Protein AF-A0A1I8BQ99-F1 (afdb_monomer_lite)

Organism: Meloidogyne hapla (NCBI:txid6305)

Sequence (130 aa):
MIMDNIDDEPALSHILQEFGSNHFFYDCIEPHIRMIREEFFNALVDCLVGSSEELDEEIAEDWDALWSKIESNMRFGLKVQRHNYLAHCLTSSEMELLRAQWYRLAGAGSGIVQLAKSIGSAGAEAIFYI

Secondary structure (DSSP, 8-state):
--GGGTT-HHHHHHHHHHHHHHHGGGT--HHHHHHHHHHHHHHHHHHHTTSS----HHHHHHHHHHHHHHHHHHHHHHHHHHHHHHHHH--HHHHHHHHHHHHHHHHTT-HHHHHHHHHHTTTHHHHH--

Structure (mmCIF, N/CA/C/O backbone):
data_AF-A0A1I8BQ99-F1
#
_entry.id   AF-A0A1I8BQ99-F1
#
loop_
_atom_site.group_PDB
_atom_site.id
_atom_site.type_symbol
_atom_site.label_atom_id
_atom_site.label_alt_id
_atom_site.label_comp_id
_atom_site.label_asym_id
_atom_site.label_entity_id
_atom_site.label_seq_id
_atom_site.pdbx_PDB_ins_code
_atom_site.Cartn_x
_atom_site.Cartn_y
_atom_site.Cartn_z
_atom_site.occupancy
_atom_site.B_iso_or_equiv
_atom_site.auth_seq_id
_atom_site.auth_comp_id
_atom_site.auth_asym_id
_atom_site.auth_atom_id
_atom_site.pdbx_PDB_model_num
ATOM 1 N N . MET A 1 1 ? -6.741 -12.324 6.824 1.00 75.94 1 MET A N 1
ATOM 2 C CA . MET A 1 1 ? -5.401 -12.404 6.202 1.00 75.94 1 MET A CA 1
ATOM 3 C C . MET A 1 1 ? -4.460 -11.320 6.723 1.00 75.94 1 MET A C 1
ATOM 5 O O . MET A 1 1 ? -3.421 -11.679 7.247 1.00 75.94 1 MET A O 1
ATOM 9 N N . ILE A 1 2 ? -4.807 -10.024 6.643 1.00 86.50 2 ILE A N 1
ATOM 10 C CA . ILE A 1 2 ? -4.013 -8.946 7.279 1.00 86.50 2 ILE A CA 1
ATOM 11 C C . ILE A 1 2 ? -4.056 -9.070 8.809 1.00 86.50 2 ILE A C 1
ATOM 13 O O . ILE A 1 2 ? -3.014 -9.237 9.427 1.00 86.50 2 ILE A O 1
ATOM 17 N N . MET A 1 3 ? -5.258 -9.094 9.401 1.00 90.31 3 MET A N 1
ATOM 18 C CA . MET A 1 3 ? -5.417 -9.217 10.861 1.00 90.31 3 MET A CA 1
ATOM 19 C C . MET A 1 3 ? -4.829 -10.525 11.413 1.00 90.31 3 MET A C 1
ATOM 21 O O . MET A 1 3 ? -4.249 -10.526 12.487 1.00 90.31 3 MET A O 1
ATOM 25 N N . ASP A 1 4 ? -4.899 -11.621 10.648 1.00 92.38 4 ASP A N 1
ATOM 26 C CA . ASP A 1 4 ? -4.338 -12.922 11.055 1.00 92.38 4 ASP A CA 1
ATOM 27 C C . ASP A 1 4 ? -2.799 -12.933 11.114 1.00 92.38 4 ASP A C 1
ATOM 29 O O . ASP A 1 4 ? -2.223 -13.844 11.697 1.00 92.38 4 ASP A O 1
ATOM 33 N N . ASN A 1 5 ? -2.134 -11.958 10.482 1.00 92.12 5 ASN A N 1
ATOM 34 C CA . ASN A 1 5 ? -0.674 -11.824 10.455 1.00 92.12 5 ASN A CA 1
ATOM 35 C C . ASN A 1 5 ? -0.208 -10.533 11.146 1.00 92.12 5 ASN A C 1
ATOM 37 O O . ASN A 1 5 ? 0.936 -10.132 10.961 1.00 92.12 5 ASN A O 1
ATOM 41 N N . ILE A 1 6 ? -1.067 -9.860 11.921 1.00 92.31 6 ILE A N 1
ATOM 42 C CA . ILE A 1 6 ? -0.733 -8.557 12.520 1.00 92.31 6 ILE A CA 1
ATOM 43 C C . ILE A 1 6 ? 0.491 -8.627 13.448 1.00 92.31 6 ILE A C 1
ATOM 45 O O . ILE A 1 6 ? 1.255 -7.667 13.530 1.00 92.31 6 ILE A O 1
ATOM 49 N N . ASP A 1 7 ? 0.710 -9.789 14.066 1.00 93.62 7 ASP A N 1
ATOM 50 C CA . ASP A 1 7 ? 1.834 -10.063 14.965 1.00 93.62 7 ASP A CA 1
ATOM 51 C C . ASP A 1 7 ? 3.086 -10.611 14.243 1.00 93.62 7 ASP A C 1
ATOM 53 O O . ASP A 1 7 ? 4.157 -10.709 14.845 1.00 93.62 7 ASP A O 1
ATOM 57 N N . ASP A 1 8 ? 2.980 -10.962 12.956 1.00 95.94 8 ASP A N 1
ATOM 58 C CA . ASP A 1 8 ? 4.082 -11.449 12.114 1.00 95.94 8 ASP A CA 1
ATOM 59 C C . ASP A 1 8 ? 4.418 -10.396 11.048 1.00 95.94 8 ASP A C 1
ATOM 61 O O . ASP A 1 8 ? 3.987 -10.461 9.895 1.00 95.94 8 ASP A O 1
ATOM 65 N N . GLU A 1 9 ? 5.192 -9.385 11.453 1.00 93.44 9 GLU A N 1
ATOM 66 C CA . GLU A 1 9 ? 5.558 -8.251 10.594 1.00 93.44 9 GLU A CA 1
ATOM 67 C C . GLU A 1 9 ? 6.225 -8.679 9.264 1.00 93.44 9 GLU A C 1
ATOM 69 O O . GLU A 1 9 ? 5.867 -8.115 8.221 1.00 93.44 9 GLU A O 1
ATOM 74 N N . PRO A 1 10 ? 7.155 -9.664 9.228 1.00 95.62 10 PRO A N 1
ATOM 75 C CA . PRO A 1 10 ? 7.676 -10.196 7.969 1.00 95.62 10 PRO A CA 1
ATOM 76 C C . PRO A 1 10 ? 6.598 -10.788 7.054 1.00 95.62 10 PRO A C 1
ATOM 78 O O . PRO A 1 10 ? 6.572 -10.457 5.864 1.00 95.62 10 PRO A O 1
ATOM 81 N N . ALA A 1 11 ? 5.711 -11.640 7.581 1.00 95.56 11 ALA A N 1
ATOM 82 C CA . ALA A 1 11 ? 4.648 -12.250 6.784 1.00 95.56 11 ALA A CA 1
ATOM 83 C C . ALA A 1 11 ? 3.650 -11.198 6.282 1.00 95.56 11 ALA A C 1
ATOM 85 O O . ALA A 1 11 ? 3.302 -11.182 5.098 1.00 95.56 11 ALA A O 1
ATOM 86 N N . LEU A 1 12 ? 3.250 -10.271 7.155 1.00 95.88 12 LEU A N 1
ATOM 87 C CA . LEU A 1 12 ? 2.360 -9.168 6.815 1.00 95.88 12 LEU A CA 1
ATOM 88 C C . LEU A 1 12 ? 2.953 -8.288 5.709 1.00 95.88 12 LEU A C 1
ATOM 90 O O . LEU A 1 12 ? 2.279 -8.002 4.717 1.00 95.88 12 LEU A O 1
ATOM 94 N N . SER A 1 13 ? 4.223 -7.902 5.841 1.00 96.75 13 SER A N 1
ATOM 95 C CA . SER A 1 13 ? 4.923 -7.098 4.835 1.00 96.75 13 SER A CA 1
ATOM 96 C C . SER A 1 13 ? 4.970 -7.811 3.486 1.00 96.75 13 SER A C 1
ATOM 98 O O . SER A 1 13 ? 4.641 -7.209 2.465 1.00 96.75 13 SER A O 1
ATOM 100 N N . HIS A 1 14 ? 5.312 -9.103 3.473 1.00 96.19 14 HIS A N 1
ATOM 101 C CA . HIS A 1 14 ? 5.340 -9.899 2.246 1.00 96.19 14 HIS A CA 1
ATOM 102 C C . HIS A 1 14 ? 3.972 -9.913 1.549 1.00 96.19 14 HIS A C 1
ATOM 104 O O . HIS A 1 14 ? 3.878 -9.593 0.364 1.00 96.19 14 HIS A O 1
ATOM 110 N N . ILE A 1 15 ? 2.904 -10.215 2.293 1.00 96.44 15 ILE A N 1
ATOM 111 C CA . ILE A 1 15 ? 1.529 -10.256 1.777 1.00 96.44 15 ILE A CA 1
ATOM 112 C C . ILE A 1 15 ? 1.116 -8.898 1.193 1.00 96.44 15 ILE A C 1
ATOM 114 O O . ILE A 1 15 ? 0.569 -8.833 0.093 1.00 96.44 15 ILE A O 1
ATOM 118 N N . LEU A 1 16 ? 1.379 -7.800 1.907 1.00 97.19 16 LEU A N 1
ATOM 119 C CA . LEU A 1 16 ? 0.994 -6.456 1.469 1.00 97.19 16 LEU A CA 1
ATOM 120 C C . LEU A 1 16 ? 1.783 -5.993 0.234 1.00 97.19 16 LEU A C 1
ATOM 122 O O . LEU A 1 16 ? 1.227 -5.327 -0.642 1.00 97.19 16 LEU A O 1
ATOM 126 N N . GLN A 1 17 ? 3.062 -6.359 0.133 1.00 97.62 17 GLN A N 1
ATOM 127 C CA . GLN A 1 17 ? 3.887 -6.065 -1.041 1.00 97.62 17 GLN A CA 1
ATOM 128 C C . GLN A 1 17 ? 3.454 -6.883 -2.259 1.00 97.62 17 GLN A C 1
ATOM 130 O O . GLN A 1 17 ? 3.390 -6.346 -3.367 1.00 97.62 17 GLN A O 1
ATOM 135 N N . GLU A 1 18 ? 3.110 -8.156 -2.075 1.00 96.50 18 GLU A N 1
ATOM 136 C CA . GLU A 1 18 ? 2.529 -8.986 -3.131 1.00 96.50 18 GLU A CA 1
ATOM 137 C C . GLU A 1 18 ? 1.191 -8.404 -3.601 1.00 96.50 18 GLU A C 1
ATOM 139 O O . GLU A 1 18 ? 0.951 -8.256 -4.801 1.00 96.50 18 GLU A O 1
ATOM 144 N N . PHE A 1 19 ? 0.353 -7.961 -2.661 1.00 95.50 19 PHE A N 1
ATOM 145 C CA . PHE A 1 19 ? -0.909 -7.300 -2.968 1.00 95.50 19 PHE A CA 1
ATOM 146 C C . PHE A 1 19 ? -0.690 -6.028 -3.796 1.00 95.50 19 PHE A C 1
ATOM 148 O O . PHE A 1 19 ? -1.311 -5.872 -4.848 1.00 95.50 19 PHE A O 1
ATOM 155 N N . G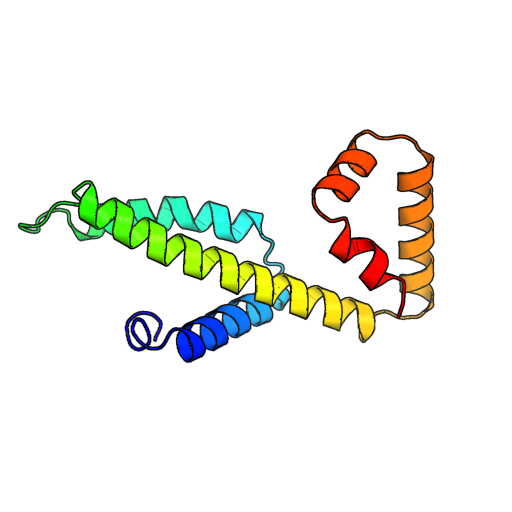LY A 1 20 ? 0.243 -5.161 -3.391 1.00 95.88 20 GLY A N 1
ATOM 156 C CA . GLY A 1 20 ? 0.634 -3.982 -4.168 1.00 95.88 20 GLY A CA 1
ATOM 157 C C . GLY A 1 20 ? 1.154 -4.329 -5.565 1.00 95.88 20 GLY A C 1
ATOM 158 O O . GLY A 1 20 ? 0.746 -3.711 -6.546 1.00 95.88 20 GLY A O 1
ATOM 159 N N . SER A 1 21 ? 1.996 -5.359 -5.675 1.00 96.25 21 SER A N 1
ATOM 160 C CA . SER A 1 21 ? 2.544 -5.828 -6.956 1.00 96.25 21 SER A CA 1
ATOM 161 C C . SER A 1 21 ? 1.444 -6.308 -7.901 1.00 96.25 21 SER A C 1
ATOM 163 O O . SER A 1 21 ? 1.448 -5.961 -9.077 1.00 96.25 21 SER A O 1
ATOM 165 N N . ASN A 1 22 ? 0.451 -7.037 -7.394 1.00 95.81 22 ASN A N 1
ATOM 166 C CA . ASN A 1 22 ? -0.682 -7.496 -8.196 1.00 95.81 22 ASN A CA 1
ATOM 167 C C . ASN A 1 22 ? -1.581 -6.336 -8.651 1.00 95.81 22 ASN A C 1
ATOM 169 O O . ASN A 1 22 ? -2.099 -6.358 -9.766 1.00 95.81 22 ASN A O 1
ATOM 173 N N . HIS A 1 23 ? -1.724 -5.291 -7.828 1.00 94.88 23 HIS A N 1
ATOM 174 C CA . HIS A 1 23 ? -2.530 -4.115 -8.169 1.00 94.88 23 HIS A CA 1
ATOM 175 C C . HIS A 1 23 ? -1.945 -3.277 -9.311 1.00 94.88 23 HIS A C 1
ATOM 177 O O . HIS A 1 23 ? -2.693 -2.563 -9.979 1.00 94.88 23 HIS A O 1
ATOM 183 N N . PHE A 1 24 ? -0.647 -3.410 -9.600 1.00 93.12 24 PHE A N 1
ATOM 184 C CA . PHE A 1 24 ? -0.023 -2.801 -10.777 1.00 93.12 24 PHE A CA 1
ATOM 185 C C . PHE A 1 24 ? -0.749 -3.175 -12.080 1.00 93.12 24 PHE A C 1
ATOM 187 O O . PHE A 1 24 ? -0.937 -2.321 -12.939 1.00 93.12 24 PHE A O 1
ATOM 194 N N . PHE A 1 25 ? -1.205 -4.424 -12.215 1.00 91.50 25 PHE A N 1
ATOM 195 C CA . PHE A 1 25 ? -1.862 -4.913 -13.434 1.00 91.50 25 PHE A CA 1
ATOM 196 C C . PHE A 1 25 ? -3.296 -4.401 -13.629 1.00 91.50 25 PHE A C 1
ATOM 198 O 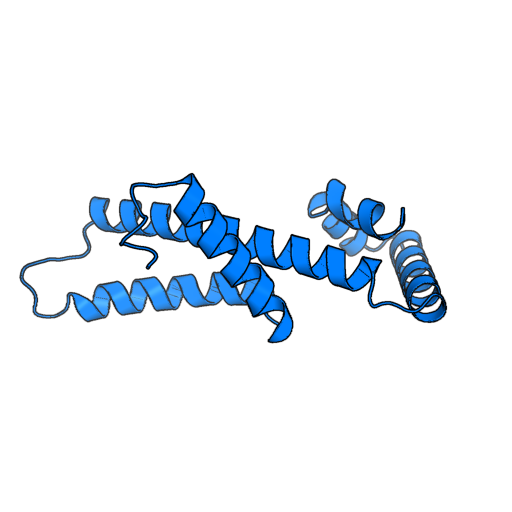O . PHE A 1 25 ? -3.890 -4.637 -14.678 1.00 91.50 25 PHE A O 1
ATOM 205 N N . TYR A 1 26 ? -3.842 -3.696 -12.637 1.00 94.06 26 TYR A N 1
ATOM 206 C CA . TYR A 1 26 ? -5.142 -3.027 -12.704 1.00 94.06 26 TYR A CA 1
ATOM 207 C C . TYR A 1 26 ? -4.989 -1.502 -12.820 1.00 94.06 26 TYR A C 1
ATOM 209 O O . TYR A 1 26 ? -5.868 -0.759 -12.386 1.00 94.06 26 TYR A O 1
ATOM 217 N N . ASP A 1 27 ? -3.846 -1.032 -13.334 1.00 90.25 27 ASP A N 1
ATOM 218 C CA . ASP A 1 27 ? -3.495 0.389 -13.460 1.00 90.25 27 A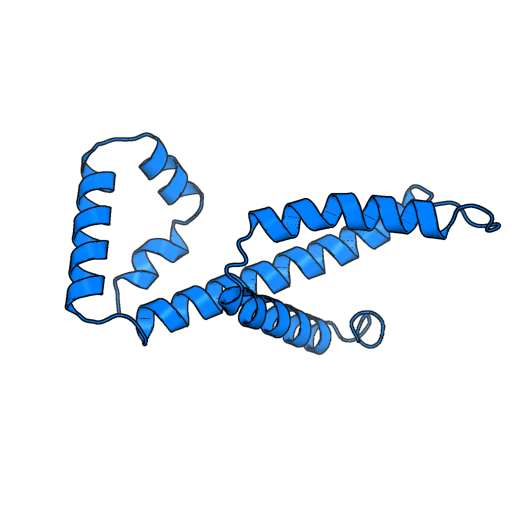SP A CA 1
ATOM 219 C C . ASP A 1 27 ? -3.562 1.158 -12.126 1.00 90.25 27 ASP A C 1
ATOM 221 O O . ASP A 1 27 ? -3.815 2.366 -12.072 1.00 90.25 27 ASP A O 1
ATOM 225 N N . CYS A 1 28 ? -3.321 0.460 -11.010 1.00 91.06 28 CYS A N 1
ATOM 226 C CA . CYS A 1 28 ? -3.282 1.100 -9.706 1.00 91.06 28 CYS A CA 1
ATOM 227 C C . CYS A 1 28 ? -2.029 1.972 -9.563 1.00 91.06 28 CYS A C 1
ATOM 229 O O . CYS A 1 28 ? -0.906 1.547 -9.845 1.00 91.06 28 CYS A O 1
ATOM 231 N N . ILE A 1 29 ? -2.224 3.195 -9.071 1.00 89.81 29 ILE A N 1
ATOM 232 C CA . ILE A 1 29 ? -1.162 4.152 -8.768 1.00 89.81 29 ILE A CA 1
ATOM 233 C C . ILE A 1 29 ? -1.271 4.613 -7.316 1.00 89.81 29 ILE A C 1
ATOM 235 O O . ILE A 1 29 ? -2.320 4.506 -6.683 1.00 89.81 29 ILE A O 1
ATOM 239 N N . GLU A 1 30 ? -0.184 5.163 -6.786 1.00 88.81 30 GLU A N 1
ATOM 240 C CA . GLU A 1 30 ? -0.070 5.595 -5.393 1.00 88.81 30 GLU A CA 1
ATOM 241 C C . GLU A 1 30 ? -1.224 6.526 -4.933 1.00 88.81 30 GLU A C 1
ATOM 243 O O . GLU A 1 30 ? -1.709 6.342 -3.814 1.00 88.81 30 GLU A O 1
ATOM 248 N N . PRO A 1 31 ? -1.747 7.460 -5.761 1.00 90.00 31 PRO A N 1
ATOM 249 C CA . PRO A 1 31 ? -2.944 8.235 -5.424 1.00 90.00 31 PRO A CA 1
ATOM 250 C C . PRO A 1 31 ? -4.212 7.415 -5.145 1.00 90.00 31 PRO A C 1
ATOM 252 O O . PRO A 1 31 ? -4.999 7.821 -4.293 1.00 90.00 31 PRO A O 1
ATOM 255 N N . HIS A 1 32 ? -4.416 6.272 -5.812 1.00 90.62 32 HIS A N 1
ATOM 256 C CA . HIS A 1 32 ? -5.583 5.420 -5.553 1.00 90.62 32 HIS A CA 1
ATOM 257 C C . HIS A 1 32 ? -5.541 4.849 -4.134 1.00 90.62 32 HIS A C 1
ATOM 259 O O . HIS A 1 32 ? -6.558 4.847 -3.451 1.00 90.62 32 HIS A O 1
ATOM 265 N N . ILE A 1 33 ? -4.360 4.435 -3.659 1.00 90.31 33 ILE A N 1
ATOM 266 C CA . ILE A 1 33 ? -4.189 3.919 -2.293 1.00 90.31 33 ILE A CA 1
ATOM 267 C C . ILE A 1 33 ? -4.535 5.010 -1.277 1.00 90.31 33 ILE A C 1
ATOM 269 O O . ILE A 1 33 ? -5.285 4.759 -0.341 1.00 90.31 33 ILE A O 1
ATOM 273 N N . ARG A 1 34 ? -4.054 6.242 -1.489 1.00 86.44 34 ARG A N 1
ATOM 274 C CA . ARG A 1 34 ? -4.381 7.368 -0.602 1.00 86.44 34 ARG A CA 1
ATOM 275 C C . ARG A 1 34 ? -5.888 7.630 -0.536 1.00 86.44 34 ARG A C 1
ATOM 277 O O . ARG A 1 34 ? -6.395 7.849 0.554 1.00 86.44 34 ARG A O 1
ATOM 284 N N . MET A 1 35 ? -6.583 7.594 -1.671 1.00 90.06 35 MET A N 1
ATOM 285 C CA . MET A 1 35 ? -8.033 7.810 -1.725 1.00 90.06 35 MET A CA 1
ATOM 286 C C . MET A 1 35 ? -8.804 6.763 -0.907 1.00 90.06 35 MET A C 1
ATOM 288 O O . MET A 1 35 ? -9.772 7.098 -0.237 1.00 90.06 35 MET A O 1
ATOM 292 N N . ILE A 1 36 ? -8.350 5.505 -0.908 1.00 91.69 36 ILE A N 1
ATOM 293 C CA . ILE A 1 36 ? -9.009 4.428 -0.153 1.00 91.69 36 ILE A CA 1
ATOM 294 C C . ILE A 1 36 ? -8.888 4.645 1.363 1.00 91.69 36 ILE A C 1
ATOM 296 O O . ILE A 1 36 ? -9.774 4.210 2.090 1.00 91.69 36 ILE A O 1
ATOM 300 N N . ARG A 1 37 ? -7.856 5.350 1.854 1.00 91.69 37 ARG A N 1
ATOM 301 C CA . ARG A 1 37 ? -7.705 5.645 3.291 1.00 91.69 37 ARG A CA 1
ATOM 302 C C . ARG A 1 37 ? -8.928 6.355 3.853 1.00 91.69 37 ARG A C 1
ATOM 304 O O . ARG A 1 37 ? -9.427 5.975 4.902 1.00 91.69 37 ARG A O 1
ATOM 311 N N . GLU A 1 38 ? -9.385 7.394 3.164 1.00 88.94 38 GLU A N 1
ATOM 312 C CA . GLU A 1 38 ? -10.506 8.216 3.625 1.00 88.94 38 GLU A CA 1
ATOM 313 C C . GLU A 1 38 ? -11.774 7.364 3.738 1.00 88.94 38 GLU A C 1
ATOM 315 O O . GLU A 1 38 ? -12.426 7.350 4.780 1.00 88.94 38 GLU A O 1
ATOM 320 N N . GLU A 1 39 ? -12.052 6.555 2.715 1.00 92.69 39 GLU A N 1
ATOM 321 C CA . GLU A 1 39 ? -13.189 5.632 2.726 1.00 92.69 39 GLU A CA 1
ATOM 322 C C . GLU A 1 39 ? -13.045 4.507 3.757 1.00 92.69 39 GLU A C 1
ATOM 324 O O . GLU A 1 39 ? -14.034 4.077 4.343 1.00 92.69 39 GLU A O 1
ATOM 329 N N . PHE A 1 40 ? -11.823 4.048 4.031 1.00 91.88 40 PHE A N 1
ATOM 330 C CA . PHE A 1 40 ? -11.560 3.061 5.074 1.00 91.88 40 PHE A CA 1
ATOM 331 C C . PHE A 1 40 ? -11.937 3.593 6.461 1.00 91.88 40 PHE A C 1
ATOM 333 O O . PHE A 1 40 ? -12.634 2.910 7.207 1.00 91.88 40 PHE A O 1
ATOM 340 N N . PHE A 1 41 ? -11.538 4.825 6.788 1.00 91.06 41 PHE A N 1
ATOM 341 C CA . PHE A 1 41 ? -11.901 5.449 8.062 1.00 91.06 41 PHE A CA 1
ATOM 342 C C . PHE A 1 41 ? -13.394 5.771 8.155 1.00 91.06 41 PHE A C 1
ATOM 344 O O . PHE A 1 41 ? -13.993 5.539 9.204 1.00 91.06 41 PHE A O 1
ATOM 351 N N . ASN A 1 42 ? -14.021 6.227 7.066 1.00 90.75 42 ASN A N 1
ATOM 352 C CA . ASN A 1 42 ? -15.475 6.409 7.032 1.00 90.75 42 ASN A CA 1
ATOM 353 C C . ASN A 1 42 ? -16.200 5.086 7.310 1.00 90.75 42 ASN A C 1
ATOM 355 O O . ASN A 1 42 ? -17.091 5.030 8.155 1.00 90.75 42 ASN A O 1
ATOM 359 N N . ALA A 1 43 ? -15.764 4.001 6.666 1.00 91.94 43 ALA A N 1
ATOM 360 C CA . ALA A 1 43 ? -16.337 2.680 6.880 1.00 91.94 43 ALA A CA 1
ATOM 361 C C . ALA A 1 43 ? -16.118 2.168 8.314 1.00 91.94 43 ALA A C 1
ATOM 363 O O . ALA A 1 43 ? -17.016 1.534 8.865 1.00 91.94 43 ALA A O 1
ATOM 364 N N . LEU A 1 44 ? -14.963 2.447 8.935 1.00 90.12 44 LEU A N 1
ATOM 365 C CA . LEU A 1 44 ? -14.715 2.110 10.342 1.00 90.12 44 LEU A CA 1
ATOM 366 C C . LEU A 1 44 ? -15.726 2.794 11.265 1.00 90.12 44 LEU A C 1
ATOM 368 O O . LEU A 1 44 ? -16.326 2.127 12.105 1.00 90.12 44 LEU A O 1
ATOM 372 N N . VAL A 1 45 ? -15.954 4.098 11.078 1.00 89.00 45 VAL A N 1
ATOM 373 C CA . VAL A 1 45 ? -16.951 4.854 11.851 1.00 89.00 45 VAL A CA 1
ATOM 374 C C . VAL A 1 45 ? -18.347 4.271 11.640 1.00 89.00 45 VAL A C 1
ATOM 376 O O . VAL A 1 45 ? -19.042 3.989 12.616 1.00 89.00 45 VAL A O 1
ATOM 379 N N . ASP A 1 46 ? -18.735 4.019 10.389 1.00 90.00 46 ASP A N 1
ATOM 380 C CA . ASP A 1 46 ? -20.044 3.451 10.051 1.00 90.00 46 ASP A CA 1
ATOM 381 C C . ASP A 1 46 ? -20.264 2.063 10.676 1.00 90.00 46 ASP A C 1
ATOM 383 O O . ASP A 1 46 ? -21.377 1.746 11.099 1.00 90.00 46 ASP A O 1
ATOM 387 N N . CYS A 1 47 ? -19.216 1.239 10.789 1.00 88.75 47 CYS A N 1
ATOM 388 C CA . CYS A 1 47 ? -19.297 -0.081 11.426 1.00 88.75 47 CYS A CA 1
ATOM 389 C C . CYS A 1 47 ? -19.563 -0.013 12.936 1.00 88.75 47 CYS A C 1
ATOM 391 O O . CYS A 1 47 ? -20.100 -0.966 13.501 1.00 88.75 47 CYS A O 1
ATOM 393 N N . LEU A 1 48 ? -19.188 1.089 13.586 1.00 85.12 48 LEU A N 1
ATOM 394 C CA . LEU A 1 48 ? -19.355 1.278 15.027 1.00 85.12 48 LEU A CA 1
ATOM 395 C C . LEU A 1 48 ? -20.700 1.924 15.385 1.00 85.12 48 LEU A C 1
ATOM 397 O O . LEU A 1 48 ? -21.103 1.899 16.552 1.00 85.12 48 LEU A O 1
ATOM 401 N N . VAL A 1 49 ? -21.440 2.449 14.401 1.00 79.06 49 VAL A N 1
ATOM 402 C CA . VAL A 1 49 ? -22.765 3.046 14.616 1.00 79.06 49 VAL A CA 1
ATOM 403 C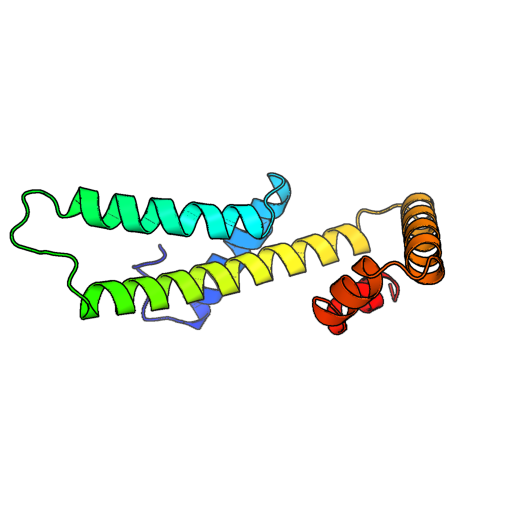 C . VAL A 1 49 ? -23.722 2.018 15.225 1.00 79.06 49 VAL A C 1
ATOM 405 O O . VAL A 1 49 ? -24.036 0.988 14.633 1.00 79.06 49 VAL A O 1
ATOM 408 N N . GLY A 1 50 ? -24.241 2.328 16.416 1.00 71.31 50 GLY A N 1
ATOM 409 C CA . GLY A 1 50 ? -25.162 1.451 17.147 1.00 71.31 50 GLY A CA 1
ATOM 410 C C . GLY A 1 50 ? -24.476 0.348 17.959 1.00 71.31 50 GLY A C 1
ATOM 411 O O . GLY A 1 50 ? -25.173 -0.470 18.563 1.00 71.31 50 GLY A O 1
ATOM 412 N N . SER A 1 51 ? -23.142 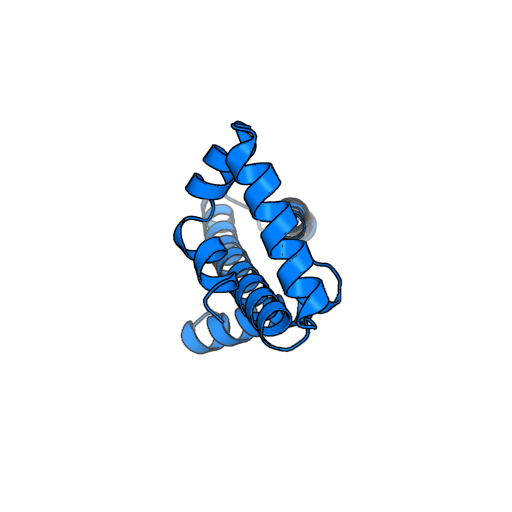0.335 18.004 1.00 80.81 51 SER A N 1
ATOM 413 C CA . SER A 1 51 ? -22.371 -0.439 18.975 1.00 80.81 51 SER A CA 1
ATOM 414 C C . SER A 1 51 ? -22.210 0.338 20.295 1.00 80.81 51 SER A C 1
ATOM 416 O O . SER A 1 51 ? -22.577 1.509 20.391 1.00 80.81 51 SER A O 1
ATOM 418 N N . SER A 1 52 ? -21.702 -0.320 21.342 1.00 78.88 52 SER A N 1
ATOM 419 C CA . SER A 1 52 ? -21.292 0.353 22.587 1.00 78.88 52 SER A CA 1
ATOM 420 C C . SER A 1 52 ? -19.891 0.965 22.505 1.00 78.88 52 SER A C 1
ATOM 422 O O . SER A 1 52 ? -19.418 1.512 23.498 1.00 78.88 52 SER A O 1
ATOM 424 N N . GLU A 1 53 ? -19.217 0.800 21.369 1.00 78.31 53 GLU A N 1
ATOM 425 C CA . GLU A 1 53 ? -17.859 1.257 21.112 1.00 78.31 53 GLU A CA 1
ATOM 426 C C . GLU A 1 53 ? -17.903 2.491 20.203 1.00 78.31 53 GLU A C 1
ATOM 428 O O . GLU A 1 53 ? -18.749 2.608 19.314 1.00 78.31 53 GLU A O 1
ATOM 433 N N . GLU A 1 54 ? -16.988 3.424 20.435 1.00 80.94 54 GLU A N 1
ATOM 434 C CA . GLU A 1 54 ? -16.784 4.598 19.591 1.00 80.94 54 GLU A CA 1
ATOM 435 C C . GLU A 1 54 ? -15.349 4.569 19.068 1.00 80.94 54 GLU A C 1
ATOM 437 O O . GLU A 1 54 ? -14.460 3.995 19.699 1.00 80.94 54 GLU A O 1
ATOM 442 N N . LEU A 1 55 ? -15.118 5.187 17.909 1.00 83.56 55 LEU A N 1
ATOM 443 C CA . LEU A 1 55 ? -13.762 5.414 17.423 1.00 83.56 55 LEU A CA 1
ATOM 444 C C . LEU A 1 55 ? -13.162 6.568 18.230 1.00 83.56 55 LEU A C 1
ATOM 446 O O . LEU A 1 55 ? -13.268 7.732 17.836 1.00 83.56 55 LEU A O 1
ATOM 450 N N . ASP A 1 56 ? -12.605 6.246 19.391 1.00 87.44 56 ASP A N 1
ATOM 451 C CA . ASP A 1 56 ? -11.850 7.208 20.180 1.00 87.44 56 ASP A CA 1
ATOM 452 C C . ASP A 1 56 ? -10.487 7.521 19.534 1.00 87.44 56 ASP A C 1
ATOM 454 O O . ASP A 1 56 ? -10.107 6.962 18.501 1.00 87.44 56 ASP A O 1
ATOM 458 N N . GLU A 1 57 ? -9.775 8.486 20.115 1.00 89.50 57 GLU A N 1
ATOM 459 C CA . GLU A 1 57 ? -8.499 8.969 19.582 1.00 89.50 57 GLU A CA 1
ATOM 460 C C . GLU A 1 57 ? -7.425 7.871 19.565 1.00 89.50 57 GLU A C 1
ATOM 462 O O . GLU A 1 57 ? -6.690 7.765 18.588 1.00 89.50 57 GLU A O 1
ATOM 467 N N . GLU A 1 58 ? -7.383 7.010 20.585 1.00 91.38 58 GLU A N 1
ATOM 468 C CA . GLU A 1 58 ? -6.398 5.927 20.694 1.00 91.38 58 GLU A CA 1
ATOM 469 C C . GLU A 1 58 ? -6.632 4.864 19.614 1.00 91.38 58 GLU A C 1
ATOM 471 O O . GLU A 1 58 ? -5.723 4.520 18.856 1.00 91.38 58 GLU A O 1
ATOM 476 N N . ILE A 1 59 ? -7.876 4.405 19.459 1.00 89.69 59 ILE A N 1
ATOM 477 C CA . ILE A 1 59 ? -8.237 3.419 18.435 1.00 89.69 59 ILE A CA 1
ATOM 478 C C . ILE A 1 59 ? -8.027 4.021 17.032 1.00 89.69 59 ILE A C 1
ATOM 480 O O . ILE A 1 59 ? -7.563 3.330 16.119 1.00 89.69 59 ILE A O 1
ATOM 484 N N . ALA A 1 60 ? -8.332 5.309 16.832 1.00 90.94 60 ALA A N 1
ATOM 485 C CA . ALA A 1 60 ? -8.077 5.990 15.564 1.00 90.94 60 ALA A CA 1
ATOM 486 C C . ALA A 1 60 ? -6.580 6.026 15.211 1.00 90.94 60 ALA A C 1
ATOM 488 O O . ALA A 1 60 ? -6.226 5.775 14.056 1.00 90.94 60 ALA A O 1
ATOM 489 N N . GLU A 1 61 ? -5.710 6.305 16.185 1.00 94.12 61 GLU A N 1
ATOM 490 C CA . GLU A 1 61 ? -4.255 6.290 16.008 1.00 94.12 61 GLU A CA 1
ATOM 491 C C . GLU A 1 61 ? -3.728 4.889 15.664 1.00 94.12 61 GLU A C 1
ATOM 493 O O . GLU A 1 61 ? -2.912 4.747 14.747 1.00 94.12 61 GLU A O 1
ATOM 498 N N . ASP A 1 62 ? -4.237 3.842 16.315 1.00 93.25 62 ASP A N 1
ATOM 499 C CA . ASP A 1 62 ? -3.849 2.455 16.033 1.00 93.25 62 ASP A CA 1
ATOM 500 C C . ASP A 1 62 ? -4.246 2.016 14.614 1.00 93.25 62 ASP A C 1
ATOM 502 O O . ASP A 1 62 ? -3.444 1.423 13.876 1.00 93.25 62 ASP A O 1
ATOM 506 N N . TRP A 1 63 ? -5.464 2.355 14.180 1.00 94.00 63 TRP A N 1
ATOM 507 C CA . TRP A 1 63 ? -5.894 2.117 12.801 1.00 94.00 63 TRP A CA 1
ATOM 508 C C . TRP A 1 63 ? -5.075 2.921 11.795 1.00 94.00 63 TRP A C 1
ATOM 510 O O . TRP A 1 63 ? -4.786 2.417 10.705 1.00 94.00 63 TRP A O 1
ATOM 520 N N . ASP A 1 64 ? -4.652 4.135 12.147 1.00 94.44 64 ASP A N 1
ATOM 521 C CA . ASP A 1 64 ? -3.799 4.945 11.284 1.00 94.44 64 ASP A CA 1
ATOM 522 C C . ASP A 1 64 ? -2.391 4.369 11.139 1.00 94.44 64 ASP A C 1
ATOM 524 O O . ASP A 1 64 ? -1.821 4.348 10.040 1.00 94.44 64 ASP A O 1
ATOM 528 N N . ALA A 1 65 ? -1.845 3.827 12.226 1.00 94.12 65 ALA A N 1
ATOM 529 C CA . ALA A 1 65 ? -0.578 3.116 12.210 1.00 94.12 65 ALA A CA 1
ATOM 530 C C . ALA A 1 65 ? -0.659 1.864 11.323 1.00 94.12 65 ALA A C 1
ATOM 532 O O . ALA A 1 65 ? 0.221 1.641 10.481 1.00 94.12 65 ALA A O 1
ATOM 533 N N . LEU A 1 66 ? -1.732 1.074 11.445 1.00 94.25 66 LEU A N 1
ATOM 534 C CA . LEU A 1 66 ? -1.962 -0.081 10.577 1.00 94.25 66 LEU A CA 1
ATOM 535 C C . LEU A 1 66 ? -2.118 0.343 9.111 1.00 94.25 66 LEU A C 1
ATOM 537 O O . LEU A 1 66 ? -1.478 -0.237 8.229 1.00 94.25 66 LEU A O 1
ATOM 541 N N . TRP A 1 67 ? -2.911 1.381 8.837 1.00 95.25 67 TRP A N 1
ATOM 542 C CA . TRP A 1 67 ? -3.086 1.897 7.482 1.00 95.25 67 TRP A CA 1
ATOM 543 C C . TRP A 1 67 ? -1.762 2.373 6.880 1.00 95.25 67 TRP A C 1
ATOM 545 O O . TRP A 1 67 ? -1.446 2.060 5.734 1.00 95.25 67 TRP A O 1
ATOM 555 N N . SER A 1 68 ? -0.940 3.071 7.660 1.00 94.88 68 SER A N 1
ATOM 556 C CA . SER A 1 68 ? 0.381 3.532 7.229 1.00 94.88 68 SER A CA 1
ATOM 557 C C . SER A 1 68 ? 1.292 2.367 6.821 1.00 94.88 68 SER A C 1
ATOM 559 O O . SER A 1 68 ? 2.011 2.462 5.818 1.00 94.88 68 SER A O 1
ATOM 561 N N . LYS A 1 69 ? 1.230 1.233 7.537 1.00 95.06 69 LYS A N 1
ATOM 562 C CA . LYS A 1 69 ? 1.939 -0.001 7.153 1.00 95.06 69 LYS A CA 1
ATOM 563 C C . LYS A 1 69 ? 1.401 -0.594 5.851 1.00 95.06 69 LYS A C 1
ATOM 565 O O . LYS A 1 69 ? 2.200 -0.999 4.999 1.00 95.06 69 LYS A O 1
ATOM 570 N N . ILE A 1 70 ? 0.077 -0.627 5.684 1.00 95.62 70 ILE A N 1
ATOM 571 C CA . ILE A 1 70 ? -0.589 -1.084 4.455 1.00 95.62 70 ILE A CA 1
ATOM 572 C C . ILE A 1 70 ? -0.146 -0.224 3.270 1.00 95.62 70 ILE A C 1
ATOM 574 O O . ILE A 1 70 ? 0.371 -0.754 2.284 1.00 95.62 70 ILE A O 1
ATOM 578 N N . GLU A 1 71 ? -0.272 1.099 3.386 1.00 95.88 71 GLU A N 1
ATOM 579 C CA . GLU A 1 71 ? 0.090 2.045 2.334 1.00 95.88 71 GLU A CA 1
ATOM 580 C C . GLU A 1 71 ? 1.563 1.888 1.938 1.00 95.88 71 GLU A C 1
ATOM 582 O O . GLU A 1 71 ? 1.873 1.745 0.753 1.00 95.88 71 GLU A O 1
ATOM 587 N N . SER A 1 72 ? 2.476 1.886 2.913 1.00 96.06 72 SER A N 1
ATOM 588 C CA . SER A 1 72 ? 3.916 1.787 2.656 1.00 96.06 72 SER A CA 1
ATOM 589 C C . SER A 1 72 ? 4.279 0.509 1.887 1.00 96.06 72 SER A C 1
ATOM 591 O O . SER A 1 72 ? 4.953 0.570 0.852 1.00 96.06 72 SER A O 1
ATOM 593 N N . ASN A 1 73 ? 3.771 -0.646 2.331 1.00 97.50 73 ASN A N 1
ATOM 594 C CA . ASN A 1 73 ? 4.058 -1.933 1.696 1.00 97.50 73 ASN A CA 1
ATOM 595 C C . ASN A 1 73 ? 3.411 -2.067 0.311 1.00 97.50 73 ASN A C 1
ATOM 597 O O . ASN A 1 73 ? 4.067 -2.513 -0.632 1.00 97.50 73 ASN A O 1
ATOM 601 N N . MET A 1 74 ? 2.160 -1.630 0.139 1.00 96.75 74 MET A N 1
ATOM 602 C CA . MET A 1 74 ? 1.512 -1.665 -1.175 1.00 96.75 74 MET A CA 1
ATOM 603 C C . MET A 1 74 ? 2.235 -0.769 -2.187 1.00 96.75 74 MET A C 1
ATOM 605 O O . MET A 1 74 ? 2.461 -1.173 -3.330 1.00 96.75 74 MET A O 1
ATOM 609 N N . ARG A 1 75 ? 2.661 0.430 -1.768 1.00 95.94 75 ARG A N 1
ATOM 610 C CA . ARG A 1 75 ? 3.455 1.337 -2.612 1.00 95.94 75 ARG A CA 1
ATOM 611 C C . ARG A 1 75 ? 4.808 0.735 -2.980 1.00 95.94 75 ARG A C 1
ATOM 613 O O . ARG A 1 75 ? 5.263 0.917 -4.110 1.00 95.94 75 ARG A O 1
ATOM 620 N N . PHE A 1 76 ? 5.441 0.006 -2.062 1.00 96.06 76 PHE A N 1
ATOM 621 C CA . PHE A 1 76 ? 6.662 -0.736 -2.364 1.00 96.06 76 PHE A CA 1
ATOM 622 C C . PHE A 1 76 ? 6.419 -1.799 -3.443 1.00 96.06 76 PHE A C 1
ATOM 624 O O . PHE A 1 76 ? 7.135 -1.810 -4.445 1.00 96.06 76 PHE A O 1
ATOM 631 N N . GLY A 1 77 ? 5.373 -2.617 -3.294 1.00 96.00 77 GLY A N 1
ATOM 632 C CA . GLY A 1 77 ? 4.985 -3.626 -4.284 1.00 96.00 77 GLY A CA 1
ATOM 633 C C . GLY A 1 77 ? 4.743 -3.038 -5.677 1.00 96.00 77 GLY A C 1
ATOM 634 O O . GLY A 1 77 ? 5.334 -3.486 -6.659 1.00 96.00 77 GLY A O 1
ATOM 635 N N . LEU A 1 78 ? 3.963 -1.953 -5.760 1.00 94.69 78 LEU A N 1
ATOM 636 C CA . LEU A 1 78 ? 3.738 -1.222 -7.014 1.00 94.69 78 LEU A CA 1
ATOM 637 C C . LEU A 1 78 ? 5.049 -0.765 -7.662 1.00 94.69 78 LEU A C 1
ATOM 639 O O . LEU A 1 78 ? 5.239 -0.914 -8.870 1.00 94.69 78 LEU A O 1
ATOM 643 N N . LYS A 1 79 ? 5.970 -0.208 -6.868 1.00 93.50 79 LYS A N 1
ATOM 644 C CA . LYS A 1 79 ? 7.266 0.269 -7.359 1.00 93.50 79 LYS A CA 1
ATOM 645 C C . LYS A 1 79 ? 8.127 -0.877 -7.890 1.00 93.50 79 LYS A C 1
ATOM 647 O O . LYS A 1 79 ? 8.726 -0.723 -8.955 1.00 93.50 79 LYS A O 1
ATOM 652 N N . VAL A 1 80 ? 8.193 -1.996 -7.168 1.00 92.56 80 VAL A N 1
ATOM 653 C CA . VAL A 1 80 ? 8.936 -3.193 -7.590 1.00 92.56 80 VAL A CA 1
ATOM 654 C C . VAL A 1 80 ? 8.367 -3.729 -8.897 1.00 92.56 80 VAL A C 1
ATOM 656 O O . VAL A 1 80 ? 9.116 -3.932 -9.850 1.00 92.56 80 VAL A O 1
ATOM 659 N N . GLN A 1 81 ? 7.046 -3.873 -8.989 1.00 93.25 81 GLN A N 1
ATOM 660 C CA . GLN A 1 81 ? 6.428 -4.415 -10.192 1.00 93.25 81 GLN A CA 1
ATOM 661 C C . GLN A 1 81 ? 6.574 -3.480 -11.398 1.00 93.25 81 GLN A C 1
ATOM 663 O O . GLN A 1 81 ? 6.888 -3.940 -12.495 1.00 93.25 81 GLN A O 1
ATOM 668 N N . ARG A 1 82 ? 6.451 -2.163 -11.194 1.00 90.06 82 ARG A N 1
ATOM 669 C CA . ARG A 1 82 ? 6.741 -1.155 -12.223 1.00 90.06 82 ARG A CA 1
ATOM 670 C C . ARG A 1 82 ? 8.178 -1.277 -12.727 1.00 90.06 82 ARG A C 1
ATOM 672 O O . ARG A 1 82 ? 8.402 -1.234 -13.931 1.00 90.06 82 ARG A O 1
ATOM 679 N N . HIS A 1 83 ? 9.143 -1.445 -11.825 1.00 86.94 83 HIS A N 1
ATOM 680 C CA . HIS A 1 83 ? 10.543 -1.634 -12.199 1.00 86.94 83 HIS A CA 1
ATOM 681 C C . HIS A 1 83 ? 10.747 -2.919 -13.012 1.00 86.94 83 HIS A C 1
ATOM 683 O O . HIS A 1 83 ? 11.318 -2.858 -14.098 1.00 86.94 83 HIS A O 1
ATOM 689 N N . ASN A 1 84 ? 10.209 -4.049 -12.545 1.00 88.00 84 ASN A N 1
ATOM 690 C CA . ASN A 1 84 ? 10.295 -5.335 -13.244 1.00 88.00 84 ASN A CA 1
ATOM 691 C C . ASN A 1 84 ? 9.675 -5.272 -14.646 1.00 88.00 84 ASN A C 1
ATOM 693 O O . ASN A 1 84 ? 10.250 -5.785 -15.605 1.00 88.00 84 ASN A O 1
ATOM 697 N N . TYR A 1 85 ? 8.522 -4.613 -14.783 1.00 85.62 85 TYR A N 1
ATOM 698 C CA . TYR A 1 85 ? 7.861 -4.440 -16.072 1.00 85.62 85 TYR A CA 1
ATOM 699 C C . TYR A 1 85 ? 8.714 -3.609 -17.037 1.00 85.62 85 TYR A C 1
ATOM 701 O O . TYR A 1 85 ? 8.925 -4.008 -18.180 1.00 85.62 85 TYR A O 1
ATOM 709 N N . LEU A 1 86 ? 9.260 -2.478 -16.580 1.00 82.12 86 LEU A N 1
ATOM 710 C CA . LEU A 1 86 ? 10.129 -1.639 -17.410 1.00 82.12 86 LEU A CA 1
ATOM 711 C C . LEU A 1 86 ? 11.415 -2.377 -17.822 1.00 82.12 86 LEU A C 1
ATOM 713 O O . LEU A 1 86 ? 11.865 -2.224 -18.952 1.00 82.12 86 LEU A O 1
ATOM 717 N N . ALA A 1 87 ? 11.972 -3.199 -16.931 1.00 81.25 87 ALA A N 1
ATOM 718 C CA . ALA A 1 87 ? 13.193 -3.964 -17.170 1.00 81.25 87 ALA A CA 1
ATOM 719 C C . ALA A 1 87 ? 13.030 -5.089 -18.203 1.00 81.25 87 ALA A C 1
ATOM 721 O O . ALA A 1 87 ? 13.966 -5.395 -18.941 1.00 81.25 87 ALA A O 1
ATOM 722 N N . HIS A 1 88 ? 11.867 -5.746 -18.224 1.00 81.88 88 HIS A N 1
ATOM 723 C CA . HIS A 1 88 ? 11.702 -7.022 -18.929 1.00 81.88 88 HIS A CA 1
ATOM 724 C C . HIS A 1 88 ? 10.626 -7.017 -20.013 1.00 81.88 88 HIS A C 1
ATOM 726 O O . HIS A 1 88 ? 10.623 -7.908 -20.861 1.00 81.88 88 HIS A O 1
ATOM 732 N N . CYS A 1 89 ? 9.712 -6.049 -19.996 1.00 79.56 89 CYS A N 1
ATOM 733 C CA . CYS A 1 89 ? 8.565 -6.018 -20.902 1.00 79.56 89 CYS A CA 1
ATOM 734 C C . CYS A 1 89 ? 8.617 -4.867 -21.914 1.00 79.56 89 CYS A C 1
ATOM 736 O O . CYS A 1 89 ? 7.789 -4.843 -22.820 1.00 79.56 89 CYS A O 1
ATOM 738 N N . LEU A 1 90 ? 9.578 -3.943 -21.802 1.00 75.50 90 LEU A N 1
ATOM 739 C CA . LEU A 1 90 ? 9.805 -2.911 -22.814 1.00 75.50 90 LEU A CA 1
ATOM 740 C C . LEU A 1 90 ? 10.714 -3.415 -23.935 1.00 75.50 90 LEU A C 1
ATOM 742 O O . LEU A 1 90 ? 11.787 -3.970 -23.698 1.00 75.50 90 LEU A O 1
ATOM 746 N N . THR A 1 91 ? 10.323 -3.144 -25.176 1.00 79.62 91 THR A N 1
ATOM 747 C CA . THR A 1 91 ? 11.218 -3.292 -26.326 1.00 79.62 91 THR A CA 1
ATOM 748 C C . THR A 1 91 ? 12.306 -2.216 -26.307 1.00 79.62 91 THR A C 1
ATOM 750 O O . THR A 1 91 ? 12.126 -1.123 -25.762 1.00 79.62 91 THR A O 1
ATOM 753 N N . SER A 1 92 ? 13.436 -2.475 -26.974 1.00 77.75 92 SER A N 1
ATOM 754 C CA . SER A 1 92 ? 14.527 -1.495 -27.091 1.00 77.75 92 SER A CA 1
ATOM 755 C C . SER A 1 92 ? 14.053 -0.159 -27.679 1.00 77.75 92 SER A C 1
ATOM 757 O O . SER A 1 92 ? 14.445 0.897 -27.190 1.00 77.75 92 SER A O 1
ATOM 759 N N . SER A 1 93 ? 13.144 -0.193 -28.661 1.00 78.69 93 SER A N 1
ATOM 760 C CA . SER A 1 93 ? 12.552 1.010 -29.260 1.00 78.69 93 SER A CA 1
ATOM 761 C C . SER A 1 93 ? 11.696 1.817 -28.282 1.00 78.69 93 SER A C 1
ATOM 763 O O . SER A 1 93 ? 11.737 3.047 -28.293 1.00 78.69 93 SER A O 1
ATOM 765 N N . GLU A 1 94 ? 10.926 1.153 -27.419 1.00 78.00 94 GLU A N 1
ATOM 766 C CA . GLU A 1 94 ? 10.114 1.839 -26.407 1.00 78.00 94 GLU A CA 1
ATOM 767 C C . GLU A 1 94 ? 10.998 2.442 -25.314 1.00 78.00 94 GLU A C 1
ATOM 769 O O . GLU A 1 94 ? 10.752 3.560 -24.856 1.00 78.00 94 GLU A O 1
ATOM 774 N N . MET A 1 95 ? 12.078 1.748 -24.945 1.00 78.31 95 MET A N 1
ATOM 775 C CA . MET A 1 95 ? 13.041 2.261 -23.978 1.00 78.31 95 MET A CA 1
ATOM 776 C C . MET A 1 95 ? 13.800 3.486 -24.515 1.00 78.31 95 MET A C 1
ATOM 778 O O . MET A 1 95 ? 13.967 4.476 -23.799 1.00 78.31 95 MET A O 1
ATOM 782 N N . GLU A 1 96 ? 14.212 3.473 -25.785 1.00 80.12 96 GLU A N 1
ATOM 783 C CA . GLU A 1 96 ? 14.816 4.636 -26.450 1.00 80.12 96 GLU A CA 1
ATOM 784 C C . GLU A 1 96 ? 13.851 5.826 -26.512 1.00 80.12 96 GLU A C 1
ATOM 786 O O . GLU A 1 96 ? 14.243 6.961 -26.218 1.00 80.12 96 GLU A O 1
ATOM 791 N N . LEU A 1 97 ? 12.574 5.577 -26.823 1.00 80.62 97 LEU A N 1
ATOM 792 C CA . LEU A 1 97 ? 11.538 6.608 -26.828 1.00 80.62 97 LEU A CA 1
ATOM 793 C C . LEU A 1 97 ? 11.361 7.239 -25.440 1.00 80.62 97 LEU A C 1
ATOM 795 O O . LEU A 1 97 ? 11.335 8.469 -25.330 1.00 80.62 97 LEU A O 1
ATOM 799 N N . LEU A 1 98 ? 11.282 6.421 -24.387 1.00 77.19 98 LEU A N 1
ATOM 800 C CA . LEU A 1 98 ? 11.181 6.882 -23.000 1.00 77.19 98 LEU A CA 1
ATOM 801 C C . LEU A 1 98 ? 12.410 7.699 -22.581 1.00 77.19 98 LEU A C 1
ATOM 803 O O . LEU A 1 98 ? 12.254 8.782 -22.016 1.00 77.19 98 LEU A O 1
ATOM 807 N N . ARG A 1 99 ? 13.627 7.250 -22.925 1.00 76.25 99 ARG A N 1
ATOM 808 C CA . ARG A 1 99 ? 14.872 8.011 -22.692 1.00 76.25 99 ARG A CA 1
ATOM 809 C C . ARG A 1 99 ? 14.822 9.369 -23.391 1.00 76.25 99 ARG A C 1
ATOM 811 O O . ARG A 1 99 ? 15.077 10.398 -22.768 1.00 76.25 99 ARG A O 1
ATOM 818 N N . ALA A 1 100 ? 14.437 9.405 -24.666 1.00 79.00 100 ALA A N 1
ATOM 819 C CA . ALA A 1 100 ? 14.339 10.646 -25.434 1.00 79.00 100 ALA A CA 1
ATOM 820 C C . ALA A 1 100 ? 13.267 11.604 -24.881 1.00 79.00 100 ALA A C 1
ATOM 822 O O . ALA A 1 100 ? 13.458 12.822 -24.861 1.00 79.00 100 ALA A O 1
ATOM 823 N N . GLN A 1 101 ? 12.122 11.085 -24.426 1.00 78.94 101 GLN A N 1
ATOM 824 C CA . GLN A 1 101 ? 11.105 11.876 -23.724 1.00 78.94 101 GLN A CA 1
ATOM 825 C C . GLN A 1 101 ? 11.644 12.436 -22.402 1.00 78.94 101 GLN A C 1
ATOM 827 O O . GLN A 1 101 ? 11.495 13.632 -22.150 1.00 78.94 101 GLN A O 1
ATOM 832 N N . TRP A 1 102 ? 12.340 11.618 -21.613 1.00 76.25 102 TRP A N 1
ATOM 833 C CA . TRP A 1 102 ? 12.943 12.033 -20.349 1.00 76.25 102 TRP A CA 1
ATOM 834 C C . TRP A 1 102 ? 13.987 13.137 -20.531 1.00 76.25 102 TRP A C 1
ATOM 836 O O . TRP A 1 102 ? 13.902 14.169 -19.869 1.00 76.25 102 TRP A O 1
ATOM 846 N N . TYR A 1 103 ? 14.927 12.982 -21.470 1.00 75.38 103 TYR A N 1
ATOM 847 C CA . TYR A 1 103 ? 15.939 14.007 -21.744 1.00 75.38 103 TYR A CA 1
ATOM 848 C C . TYR A 1 103 ? 15.328 15.323 -22.231 1.00 75.38 103 TYR A C 1
ATOM 850 O O . TYR A 1 103 ? 15.793 16.390 -21.833 1.00 75.38 103 TYR A O 1
ATOM 858 N N . ARG A 1 104 ? 14.256 15.270 -23.036 1.00 76.81 104 ARG A N 1
ATOM 859 C CA . ARG A 1 104 ? 13.513 16.475 -23.439 1.00 76.81 104 ARG A CA 1
ATOM 860 C C . ARG A 1 104 ? 12.881 17.181 -22.246 1.00 76.81 104 ARG A C 1
ATOM 862 O O . ARG A 1 104 ? 13.005 18.396 -22.140 1.00 76.81 104 ARG A O 1
ATOM 869 N N . LEU A 1 105 ? 12.247 16.438 -21.338 1.00 68.12 105 LEU A N 1
ATOM 870 C CA . LEU A 1 105 ? 11.681 17.009 -20.115 1.00 68.12 105 LEU A CA 1
ATOM 871 C C . LEU A 1 105 ? 12.781 17.606 -19.231 1.00 68.12 105 LEU A C 1
ATOM 873 O O . LEU A 1 105 ? 12.667 18.756 -18.816 1.00 68.12 105 LEU A O 1
ATOM 877 N N . ALA A 1 106 ? 13.872 16.865 -19.012 1.00 65.12 106 ALA A N 1
ATOM 878 C CA . ALA A 1 106 ? 15.001 17.277 -18.183 1.00 65.12 106 ALA A CA 1
ATOM 879 C C . ALA A 1 106 ? 15.733 18.519 -18.721 1.00 65.12 106 ALA A C 1
ATOM 881 O O . ALA A 1 106 ? 16.137 19.377 -17.936 1.00 65.12 106 ALA A O 1
ATOM 882 N N . GLY A 1 107 ? 15.883 18.630 -20.044 1.00 63.38 107 GLY A N 1
ATOM 883 C CA . GLY A 1 107 ? 16.501 19.777 -20.711 1.00 63.38 107 GLY A CA 1
ATOM 884 C C . GLY A 1 107 ? 15.608 21.020 -20.777 1.00 63.38 107 GLY A C 1
ATOM 885 O O . GLY A 1 107 ? 16.124 22.126 -20.899 1.00 63.38 107 GLY A O 1
ATOM 886 N N . ALA A 1 108 ? 14.286 20.870 -20.647 1.00 59.31 108 ALA A N 1
ATOM 887 C CA . ALA A 1 108 ? 13.331 21.976 -20.743 1.00 59.31 108 ALA A CA 1
ATOM 888 C C . ALA A 1 108 ? 13.247 22.862 -19.482 1.00 59.31 108 ALA A C 1
ATOM 890 O O . ALA A 1 108 ? 12.440 23.787 -19.449 1.00 59.31 108 ALA A O 1
ATOM 891 N N . GLY A 1 109 ? 14.040 22.597 -18.433 1.00 54.12 109 GLY A N 1
ATOM 892 C CA . GLY A 1 109 ? 14.099 23.451 -17.236 1.00 54.12 109 GLY A CA 1
ATOM 893 C C . GLY A 1 109 ? 12.771 23.588 -16.477 1.00 54.12 109 GLY A C 1
ATOM 894 O O . GLY A 1 109 ? 12.586 24.539 -15.723 1.00 54.12 109 GLY A O 1
ATOM 895 N N . SER A 1 110 ? 11.827 22.666 -16.679 1.00 54.31 110 SER A N 1
ATOM 896 C CA . SER A 1 110 ? 10.514 22.709 -16.032 1.00 54.31 110 SER A CA 1
ATOM 897 C C . SER A 1 110 ? 10.634 22.346 -14.549 1.00 54.31 110 SER A C 1
ATOM 899 O O . SER A 1 110 ? 11.271 21.349 -14.206 1.00 54.31 110 SER A O 1
ATOM 901 N N . GLY A 1 111 ? 9.975 23.104 -13.663 1.00 53.69 111 GLY A N 1
ATOM 902 C CA . GLY A 1 111 ? 9.903 22.818 -12.220 1.00 53.69 111 GLY A CA 1
ATOM 903 C C . GLY A 1 111 ? 9.399 21.403 -11.886 1.00 53.69 111 GLY A C 1
ATOM 904 O O . GLY A 1 111 ? 9.711 20.872 -10.824 1.00 53.69 111 GLY A O 1
ATOM 905 N N . ILE A 1 112 ? 8.726 20.738 -12.833 1.00 53.44 112 ILE A N 1
ATOM 906 C CA . ILE A 1 112 ? 8.337 19.320 -12.767 1.00 53.44 112 ILE A CA 1
ATOM 907 C C . ILE A 1 112 ? 9.554 18.385 -12.684 1.00 53.44 112 ILE A C 1
ATOM 909 O O . ILE A 1 112 ? 9.489 17.365 -12.009 1.00 53.44 112 ILE A O 1
ATOM 913 N N . VAL A 1 113 ? 10.684 18.725 -13.310 1.00 52.91 113 VAL A N 1
ATOM 914 C CA . VAL A 1 113 ? 11.921 17.925 -13.264 1.00 52.91 113 VAL A CA 1
ATOM 915 C C . VAL A 1 113 ? 12.600 18.048 -11.906 1.00 52.91 113 VAL A C 1
ATOM 917 O O . VAL A 1 113 ? 13.128 17.064 -11.395 1.00 52.91 113 VAL A O 1
ATOM 920 N N . GLN A 1 114 ? 12.585 19.237 -11.299 1.00 52.34 114 GLN A N 1
ATOM 921 C CA . GLN A 1 114 ? 13.081 19.423 -9.933 1.00 52.34 114 GLN A CA 1
ATOM 922 C C . GLN A 1 114 ? 12.199 18.686 -8.919 1.00 52.34 114 GLN A C 1
ATOM 924 O O . GLN A 1 114 ? 12.734 18.063 -8.006 1.00 52.34 114 GLN A O 1
ATOM 929 N N . LEU A 1 115 ? 10.878 18.673 -9.133 1.00 47.91 115 LEU A N 1
ATOM 930 C CA . LEU A 1 115 ? 9.924 17.912 -8.325 1.00 47.91 115 LEU A CA 1
ATOM 931 C C . LEU A 1 115 ? 10.084 16.388 -8.514 1.00 47.91 115 LEU A C 1
ATOM 933 O O . LEU A 1 115 ? 10.096 15.633 -7.553 1.00 47.91 115 LEU A O 1
ATOM 937 N N . ALA A 1 116 ? 10.289 15.913 -9.744 1.00 46.91 116 ALA A N 1
ATOM 938 C CA . ALA A 1 116 ? 10.544 14.499 -10.027 1.00 46.91 116 ALA A CA 1
ATOM 939 C C . ALA A 1 116 ? 11.902 14.031 -9.471 1.00 46.91 116 ALA A C 1
ATOM 941 O O . ALA A 1 116 ? 12.018 12.912 -8.974 1.00 46.91 116 ALA A O 1
ATOM 942 N N . LYS A 1 117 ? 12.923 14.900 -9.492 1.00 50.31 117 LYS A N 1
ATOM 943 C CA . LYS A 1 117 ? 14.215 14.654 -8.836 1.00 50.31 117 LYS A CA 1
ATOM 944 C C . LYS A 1 117 ? 14.100 14.648 -7.309 1.00 50.31 117 LYS A C 1
ATOM 946 O O . LYS A 1 117 ? 14.784 13.847 -6.687 1.00 50.31 117 LYS A O 1
ATOM 951 N N . SER A 1 118 ? 13.249 15.477 -6.699 1.00 47.34 118 SER A N 1
ATOM 952 C CA . SER A 1 118 ? 13.054 15.473 -5.240 1.00 47.34 118 SER A CA 1
ATOM 953 C C . SER A 1 118 ? 12.183 14.312 -4.746 1.00 47.34 118 SER A C 1
ATOM 955 O O . SER A 1 118 ? 12.395 13.833 -3.637 1.00 47.34 118 SER A O 1
ATOM 957 N N . ILE A 1 119 ? 11.250 13.821 -5.571 1.00 46.72 119 ILE A N 1
ATOM 958 C CA . ILE A 1 119 ? 10.361 12.690 -5.250 1.00 46.72 119 ILE A CA 1
ATOM 959 C C . ILE A 1 119 ? 11.001 11.329 -5.612 1.00 46.72 119 ILE A C 1
ATOM 961 O O . ILE A 1 119 ? 10.621 10.299 -5.058 1.00 46.72 119 ILE A O 1
ATOM 965 N N . GLY A 1 120 ? 11.989 11.296 -6.517 1.00 45.06 120 GLY A N 1
ATOM 966 C CA . GLY A 1 120 ? 12.486 10.057 -7.129 1.00 45.06 120 GLY A CA 1
ATOM 967 C C . GLY A 1 120 ? 13.990 9.981 -7.404 1.00 45.06 120 GLY A C 1
ATOM 968 O O . GLY A 1 120 ? 14.380 9.223 -8.294 1.00 45.06 120 GLY A O 1
ATOM 969 N N . SER A 1 121 ? 14.841 10.701 -6.663 1.00 39.81 121 SER A N 1
ATOM 970 C CA . SER A 1 121 ? 16.310 10.711 -6.849 1.00 39.81 121 SER A CA 1
ATOM 971 C C . SER A 1 121 ? 16.996 9.338 -6.777 1.00 39.81 121 SER A C 1
ATOM 973 O O . SER A 1 121 ? 18.120 9.213 -7.244 1.00 39.81 121 SER A O 1
ATOM 975 N N . ALA A 1 122 ? 16.332 8.293 -6.276 1.00 43.62 122 ALA A N 1
ATOM 976 C CA . ALA A 1 122 ? 16.847 6.919 -6.308 1.00 43.62 122 ALA A CA 1
ATOM 977 C C . ALA A 1 122 ? 16.147 5.997 -7.332 1.00 43.62 122 ALA A C 1
ATOM 979 O O . ALA A 1 122 ? 16.570 4.862 -7.521 1.00 43.62 122 ALA A O 1
ATOM 980 N N . GLY A 1 123 ? 15.049 6.432 -7.965 1.00 41.06 123 GLY A N 1
ATOM 981 C CA . GLY A 1 123 ? 14.184 5.564 -8.779 1.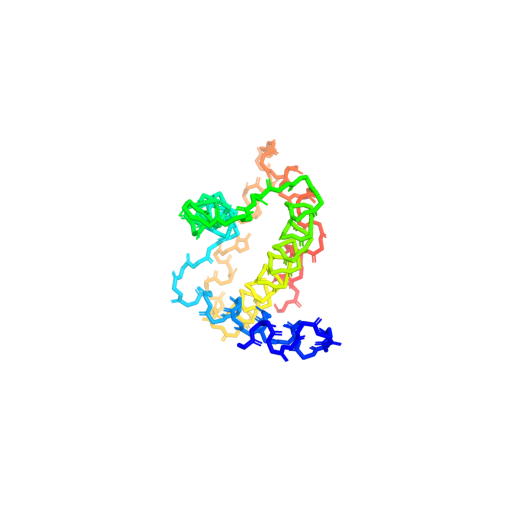00 41.06 123 GLY A CA 1
ATOM 982 C C . GLY A 1 123 ? 14.283 5.781 -10.288 1.00 41.06 123 GLY A C 1
ATOM 983 O O . GLY A 1 123 ? 14.225 4.814 -11.039 1.00 41.06 123 GLY A O 1
ATOM 984 N N . ALA A 1 124 ? 14.440 7.026 -10.744 1.00 42.62 124 ALA A N 1
ATOM 985 C CA . ALA A 1 124 ? 14.411 7.332 -12.177 1.00 42.62 124 ALA A CA 1
ATOM 986 C C . ALA A 1 124 ? 15.719 6.965 -12.894 1.00 42.62 124 ALA A C 1
ATOM 988 O O . ALA A 1 124 ? 15.677 6.476 -14.015 1.00 42.62 124 ALA A O 1
ATOM 989 N N . GLU A 1 125 ? 16.878 7.138 -12.249 1.00 42.47 125 GLU A N 1
ATOM 990 C CA . GLU A 1 125 ? 18.158 6.710 -12.832 1.00 42.47 125 GLU A CA 1
ATOM 991 C C . GLU A 1 125 ? 18.269 5.179 -12.877 1.00 42.47 125 GLU A C 1
ATOM 993 O O . GLU A 1 125 ? 18.711 4.634 -13.883 1.00 42.47 125 GLU A O 1
ATOM 998 N N . ALA A 1 126 ? 17.751 4.468 -11.870 1.00 44.12 126 ALA A N 1
ATOM 999 C CA . ALA A 1 126 ? 17.750 3.003 -11.830 1.00 44.12 126 ALA A CA 1
ATOM 1000 C C . ALA A 1 126 ? 16.927 2.341 -12.957 1.00 44.12 126 ALA A C 1
ATOM 1002 O O . ALA A 1 126 ? 17.207 1.205 -13.321 1.00 44.12 126 ALA A O 1
ATOM 1003 N N . ILE A 1 127 ? 15.941 3.041 -13.534 1.00 45.38 127 ILE A N 1
ATOM 1004 C CA . ILE A 1 127 ? 15.158 2.554 -14.687 1.00 45.38 127 ILE A CA 1
ATOM 1005 C C . ILE A 1 127 ? 15.999 2.539 -15.975 1.00 45.38 127 ILE A C 1
ATOM 1007 O O . ILE A 1 127 ? 15.739 1.741 -16.868 1.00 45.38 127 ILE A O 1
ATOM 1011 N N . PHE A 1 128 ? 17.013 3.403 -16.085 1.00 42.59 128 PHE A N 1
ATOM 1012 C CA . PHE A 1 128 ? 17.786 3.576 -17.318 1.00 42.59 128 PHE A CA 1
ATOM 1013 C C . PHE A 1 128 ? 19.171 2.908 -17.303 1.00 42.59 128 PHE A C 1
ATOM 1015 O O . PHE A 1 128 ? 19.863 2.967 -18.318 1.00 42.59 128 PHE A O 1
ATOM 1022 N N . TYR A 1 129 ? 19.570 2.278 -16.192 1.00 43.06 129 TYR A N 1
ATOM 1023 C CA . TYR A 1 129 ? 20.821 1.511 -16.070 1.00 43.06 129 TYR A CA 1
ATOM 1024 C C . TYR A 1 129 ? 20.643 -0.009 -16.259 1.00 43.06 129 TYR A C 1
ATOM 1026 O O . TYR A 1 129 ? 21.548 -0.773 -15.923 1.00 43.06 129 TYR A O 1
ATOM 1034 N N . ILE A 1 130 ? 19.505 -0.430 -16.819 1.00 41.88 130 ILE A N 1
ATOM 1035 C CA . ILE A 1 130 ? 19.296 -1.769 -17.393 1.00 41.88 130 ILE A CA 1
ATOM 1036 C C . ILE A 1 130 ? 19.578 -1.708 -18.897 1.00 41.88 130 ILE A C 1
ATOM 1038 O O . ILE A 1 130 ? 19.171 -0.704 -19.541 1.00 41.88 130 ILE A O 1
#

Radius of gyration: 19.22 Å; chains: 1; bounding box: 46×36×52 Å

pLDDT: mean 81.11, std 17.28, range [39.81, 97.62]

Foldseek 3Di:
DLVVCVVPLVVNLVVLLQVLLVCLVVVDDLVVLVVVVVVVVVVVQVVCVPPPDHCDPVNVVVVVVSSVSSSVSSNNSNLVNVLVCLVPVDDPVRLVVVVVVVVVVVVVPDVVNVVCCVVAVPRPVSSNVD

InterPro domains:
  IPR012292 Globin/Protoglobin [G3DSA:1.10.490.10] (1-75)